Protein AF-A0A4Y2JAX9-F1 (afdb_monomer_lite)

InterPro domains:
  IPR003323 OTU domain [PF02338] (8-78)
  IPR038765 Papain-like cysteine peptidase superfamily [SSF54001] (9-82)
  IPR050704 Peptidase C85-like [PTHR12419] (9-75)

Sequence (96 aa):
MAYILFKDDENYHQFVRIKVVTYIVDNWSRYQEFTPEQNVLEYRRSMIRPGTYGGELEISAFSELFGITIHVFRENERPVFTETPNSILIFFSAEI

pLDDT: mean 81.32, std 14.5, range [38.0, 97.94]

Secondary structure (DSSP, 8-state):
-HHHHHSS-TTHHHHHHHHHHHHHHHTHHHHGGGSS-SSHHHHHHHHTSTTPPP-HHHHHHHHHHHT-EEEEEETTSPP-----TTEEEEEE----

Organism: Araneus ventricosus (NCBI:txid182803)

Structure (mmCIF, N/CA/C/O backbone):
data_AF-A0A4Y2JAX9-F1
#
_entry.id   AF-A0A4Y2JAX9-F1
#
loop_
_atom_site.group_PDB
_atom_site.id
_atom_site.type_symbol
_atom_site.label_atom_id
_atom_site.label_alt_id
_atom_site.label_comp_id
_atom_site.label_asym_id
_atom_site.label_entity_id
_atom_site.label_seq_id
_atom_site.pdbx_PDB_ins_code
_atom_site.Cartn_x
_atom_site.Cartn_y
_atom_site.Cartn_z
_atom_site.occupancy
_atom_site.B_iso_or_equiv
_atom_site.auth_seq_id
_atom_site.auth_comp_id
_atom_site.auth_asym_id
_atom_site.auth_atom_id
_atom_site.pdbx_PDB_model_num
ATOM 1 N N . MET A 1 1 ? 6.853 -0.728 -5.891 1.00 63.78 1 MET A N 1
ATOM 2 C CA . MET A 1 1 ? 5.974 -1.921 -5.945 1.00 63.78 1 MET A CA 1
ATOM 3 C C . MET A 1 1 ? 5.511 -2.285 -7.348 1.00 63.78 1 MET A C 1
ATOM 5 O O . MET A 1 1 ? 5.418 -3.467 -7.607 1.00 63.78 1 MET A O 1
ATOM 9 N N . ALA A 1 2 ? 5.248 -1.361 -8.280 1.00 59.28 2 ALA A N 1
ATOM 10 C CA . ALA A 1 2 ? 4.822 -1.767 -9.631 1.00 59.28 2 ALA A CA 1
ATOM 11 C C . ALA A 1 2 ? 5.848 -2.629 -10.390 1.00 59.28 2 ALA A C 1
ATOM 13 O O . ALA A 1 2 ? 5.439 -3.577 -11.055 1.00 59.28 2 ALA A O 1
ATOM 14 N N . TYR A 1 3 ? 7.149 -2.405 -10.174 1.00 65.56 3 TYR A N 1
ATOM 15 C CA . TYR A 1 3 ? 8.217 -3.304 -10.629 1.00 65.56 3 TYR A CA 1
ATOM 16 C C . TYR A 1 3 ? 7.961 -4.788 -10.295 1.00 65.56 3 TYR A C 1
ATOM 18 O O . TYR A 1 3 ? 8.220 -5.663 -11.114 1.00 65.56 3 TYR A O 1
ATOM 26 N N . ILE A 1 4 ? 7.382 -5.064 -9.119 1.00 67.62 4 ILE A N 1
ATOM 27 C CA . ILE A 1 4 ? 7.108 -6.418 -8.621 1.00 67.62 4 ILE A CA 1
ATOM 28 C C . ILE A 1 4 ? 6.074 -7.148 -9.492 1.00 67.62 4 ILE A C 1
ATOM 30 O O . ILE A 1 4 ? 6.201 -8.347 -9.718 1.00 67.62 4 ILE A O 1
ATOM 34 N N . LEU A 1 5 ? 5.057 -6.436 -9.984 1.00 65.75 5 LEU A N 1
ATOM 35 C CA . LEU A 1 5 ? 3.968 -7.027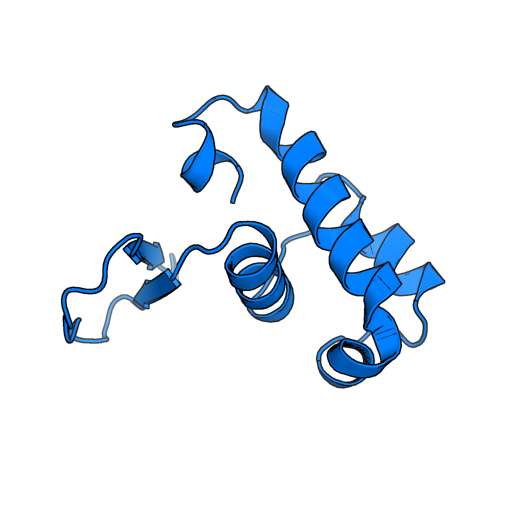 -10.773 1.00 65.75 5 LEU A CA 1
ATOM 36 C C . LEU A 1 5 ? 4.238 -6.981 -12.275 1.00 65.75 5 LEU A C 1
ATOM 38 O O . LEU A 1 5 ? 3.841 -7.891 -12.996 1.00 65.75 5 LEU A O 1
ATOM 42 N N . PHE A 1 6 ? 4.883 -5.913 -12.747 1.00 68.19 6 PHE A N 1
ATOM 43 C CA . PHE A 1 6 ? 4.921 -5.575 -14.170 1.00 68.19 6 PHE A CA 1
ATOM 44 C C . PHE A 1 6 ? 6.325 -5.593 -14.782 1.00 68.19 6 PHE A C 1
ATOM 46 O O . PHE A 1 6 ? 6.448 -5.265 -15.955 1.00 68.19 6 PHE A O 1
ATOM 53 N N . LYS A 1 7 ? 7.363 -6.005 -14.032 1.00 63.75 7 LYS A N 1
ATOM 54 C CA . LYS A 1 7 ? 8.753 -6.124 -14.515 1.00 63.75 7 LYS A CA 1
ATOM 55 C C . LYS A 1 7 ? 9.204 -4.896 -15.321 1.00 63.75 7 LYS A C 1
ATOM 57 O O . LYS A 1 7 ? 9.558 -5.014 -16.489 1.00 63.75 7 LYS A O 1
ATOM 62 N N . ASP A 1 8 ? 9.227 -3.749 -14.645 1.00 60.44 8 ASP A N 1
ATOM 63 C CA . ASP A 1 8 ? 9.858 -2.506 -15.123 1.00 60.44 8 ASP A CA 1
ATOM 64 C C . ASP A 1 8 ? 9.062 -1.619 -16.098 1.00 60.44 8 ASP A C 1
ATOM 66 O O . ASP A 1 8 ? 9.627 -0.749 -16.756 1.00 60.44 8 ASP A O 1
ATOM 70 N N . ASP A 1 9 ? 7.736 -1.758 -16.160 1.00 68.44 9 ASP A N 1
ATOM 71 C CA . ASP A 1 9 ? 6.907 -0.748 -16.826 1.00 68.44 9 ASP A CA 1
ATOM 72 C C . ASP A 1 9 ? 6.500 0.363 -15.836 1.00 68.44 9 ASP A C 1
ATOM 74 O O . ASP A 1 9 ? 5.560 0.227 -15.036 1.00 68.44 9 ASP A O 1
ATOM 78 N N . GLU A 1 10 ? 7.238 1.479 -15.897 1.00 66.56 10 GLU A N 1
ATOM 79 C CA . GLU A 1 10 ? 7.027 2.674 -15.070 1.00 66.56 10 GLU A CA 1
ATOM 80 C C . GLU A 1 10 ? 5.585 3.207 -15.140 1.00 66.56 10 GLU A C 1
ATOM 82 O O . GLU A 1 10 ? 5.084 3.785 -14.167 1.00 66.56 10 GLU A O 1
ATOM 87 N N . ASN A 1 11 ? 4.859 2.939 -16.233 1.00 72.88 11 ASN A N 1
ATOM 88 C CA . ASN A 1 11 ? 3.492 3.423 -16.424 1.00 72.88 11 ASN A CA 1
ATOM 89 C C . ASN A 1 11 ? 2.502 2.824 -15.410 1.00 72.88 11 ASN A C 1
ATOM 91 O O . ASN A 1 11 ? 1.469 3.432 -15.115 1.00 72.88 11 ASN A O 1
ATOM 95 N N . TYR A 1 12 ? 2.813 1.672 -14.804 1.00 82.56 12 TYR A N 1
ATOM 96 C CA . TYR A 1 12 ? 1.935 1.044 -13.811 1.00 82.56 12 TYR A CA 1
ATOM 97 C C . TYR A 1 12 ? 2.187 1.505 -12.373 1.00 82.56 12 TYR A C 1
ATOM 99 O O . TYR A 1 12 ? 1.407 1.159 -11.480 1.00 82.56 12 TYR A O 1
ATOM 107 N N . HIS A 1 13 ? 3.219 2.317 -12.109 1.00 82.38 13 HIS A N 1
ATOM 108 C CA . HIS A 1 13 ? 3.525 2.800 -10.754 1.00 82.38 13 HIS A CA 1
ATOM 109 C C . HIS A 1 13 ? 2.350 3.560 -10.144 1.00 82.38 13 HIS A C 1
ATOM 111 O O . HIS A 1 13 ? 1.986 3.325 -8.988 1.00 82.38 13 HIS A O 1
ATOM 117 N N . GLN A 1 14 ? 1.714 4.422 -10.936 1.00 85.81 14 GLN A N 1
ATOM 118 C CA . GLN A 1 14 ? 0.552 5.179 -10.491 1.00 85.81 14 GLN A CA 1
ATOM 119 C C . GLN A 1 14 ? -0.684 4.289 -10.329 1.00 85.81 14 GLN A C 1
ATOM 121 O O . GLN A 1 14 ? -1.413 4.437 -9.350 1.00 85.81 14 GLN A O 1
ATOM 126 N N . PHE A 1 15 ? -0.895 3.330 -11.234 1.00 88.62 15 PHE A N 1
ATOM 127 C CA . PHE A 1 15 ? -2.004 2.382 -11.137 1.00 88.62 15 PHE A CA 1
ATOM 128 C C . PHE A 1 15 ? -1.928 1.547 -9.851 1.00 88.62 15 PHE A C 1
ATOM 130 O O . PHE A 1 15 ? -2.888 1.508 -9.079 1.00 88.62 15 PHE A O 1
ATO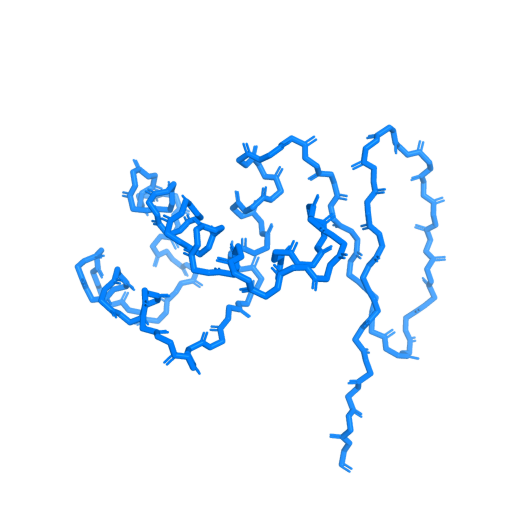M 137 N N . VAL A 1 16 ? -0.771 0.936 -9.579 1.00 89.38 16 VAL A N 1
ATOM 138 C CA . VAL A 1 16 ? -0.547 0.133 -8.368 1.00 89.38 16 VAL A CA 1
ATOM 139 C C . VAL A 1 16 ? -0.683 0.993 -7.117 1.00 89.38 16 VAL A C 1
ATOM 141 O O . VAL A 1 16 ? -1.360 0.588 -6.176 1.00 89.38 16 VAL A O 1
ATOM 144 N N . ARG A 1 17 ? -0.113 2.204 -7.117 1.00 90.94 17 ARG A N 1
ATOM 145 C CA . ARG A 1 17 ? -0.254 3.154 -6.004 1.00 90.94 17 ARG A CA 1
ATOM 146 C C . ARG A 1 17 ? -1.718 3.457 -5.704 1.00 90.94 17 ARG A C 1
ATOM 148 O O . ARG A 1 17 ? -2.132 3.345 -4.557 1.00 90.94 17 ARG A O 1
ATOM 155 N N . ILE A 1 18 ? -2.512 3.798 -6.721 1.00 92.94 18 ILE A N 1
ATOM 156 C CA . ILE A 1 18 ? -3.941 4.092 -6.543 1.00 92.94 18 ILE A CA 1
ATOM 157 C C . ILE A 1 18 ? -4.671 2.880 -5.962 1.00 92.94 18 ILE A C 1
ATOM 159 O O . ILE A 1 18 ? -5.480 3.045 -5.052 1.00 92.94 18 ILE A O 1
ATOM 163 N N . LYS A 1 19 ? -4.379 1.669 -6.448 1.00 94.69 19 LYS A N 1
ATOM 164 C CA . LYS A 1 19 ? -4.995 0.434 -5.950 1.00 94.69 19 LYS A CA 1
ATOM 165 C C . LYS A 1 19 ? -4.676 0.174 -4.477 1.00 94.69 19 LYS A C 1
ATOM 167 O O . LYS A 1 19 ? -5.602 -0.041 -3.702 1.00 94.69 19 LYS A O 1
ATOM 172 N N . VAL A 1 20 ? -3.404 0.265 -4.090 1.00 95.19 20 VAL A N 1
ATOM 173 C CA . VAL A 1 20 ? -2.961 0.066 -2.700 1.00 95.19 20 VAL A CA 1
ATOM 174 C C . VAL A 1 20 ? -3.561 1.121 -1.772 1.00 95.19 20 VAL A C 1
ATOM 176 O O . VAL A 1 20 ? -4.168 0.772 -0.766 1.00 95.19 20 VAL A O 1
ATOM 179 N N . VAL A 1 21 ? -3.482 2.406 -2.137 1.00 95.56 21 VAL A N 1
ATOM 180 C CA . VAL A 1 21 ? -4.055 3.493 -1.325 1.00 95.56 21 VAL A CA 1
ATOM 181 C C . VAL A 1 21 ? -5.567 3.334 -1.179 1.00 95.56 21 VAL A C 1
ATOM 183 O O . VAL A 1 21 ? -6.099 3.543 -0.095 1.00 95.56 21 VAL A O 1
ATOM 186 N N . THR A 1 22 ? -6.268 2.937 -2.245 1.00 97.06 22 THR A N 1
ATOM 187 C CA . THR A 1 22 ? -7.716 2.683 -2.182 1.00 97.06 22 THR A CA 1
ATOM 188 C C . THR A 1 22 ? -8.027 1.533 -1.227 1.00 97.06 22 THR A C 1
ATOM 190 O O . THR A 1 22 ? -8.876 1.693 -0.361 1.00 97.06 22 THR A O 1
ATOM 193 N N . TYR A 1 23 ? -7.287 0.423 -1.307 1.00 97.62 23 TYR A N 1
ATOM 194 C CA . TYR A 1 23 ? -7.457 -0.706 -0.390 1.00 97.62 23 TYR A CA 1
ATOM 195 C C . TYR A 1 23 ? -7.261 -0.304 1.078 1.00 97.62 23 TYR A C 1
ATOM 197 O O . TYR A 1 23 ? -8.030 -0.718 1.942 1.00 97.62 23 TYR A O 1
ATOM 205 N N . ILE A 1 24 ? -6.270 0.542 1.364 1.00 97.44 24 ILE A N 1
ATOM 206 C CA . ILE A 1 24 ? -6.008 1.043 2.719 1.00 97.44 24 ILE A CA 1
ATOM 207 C C . ILE A 1 24 ? -7.141 1.949 3.201 1.00 97.44 24 ILE A C 1
ATOM 209 O O . ILE A 1 24 ? -7.598 1.806 4.331 1.00 97.44 24 ILE A O 1
ATOM 213 N N . VAL A 1 25 ? -7.623 2.848 2.341 1.00 97.44 25 VAL A N 1
ATOM 214 C CA . VAL A 1 25 ? -8.758 3.738 2.630 1.00 97.44 25 VAL A CA 1
ATOM 215 C C . VAL A 1 25 ? -10.032 2.941 2.918 1.00 97.44 25 VAL A C 1
ATOM 217 O O . VAL A 1 25 ? -10.720 3.231 3.895 1.00 97.44 25 VAL A O 1
ATOM 220 N N . ASP A 1 26 ? -10.318 1.911 2.123 1.00 97.94 26 ASP A N 1
ATOM 221 C CA . ASP A 1 26 ? -11.499 1.057 2.295 1.00 97.94 26 ASP A CA 1
ATOM 222 C C . ASP A 1 26 ? -11.421 0.207 3.580 1.00 97.94 26 ASP A C 1
ATOM 224 O O . ASP A 1 26 ? -12.445 -0.200 4.123 1.00 97.94 26 ASP A O 1
ATOM 228 N N . ASN A 1 27 ? -10.210 -0.012 4.104 1.00 97.38 27 ASN A N 1
ATOM 229 C CA . ASN A 1 27 ? -9.933 -0.767 5.329 1.00 97.38 27 ASN A CA 1
ATOM 230 C C . ASN A 1 27 ? -9.328 0.115 6.438 1.00 97.38 27 ASN A C 1
ATOM 232 O O . ASN A 1 27 ? -8.573 -0.370 7.285 1.00 97.38 27 ASN A O 1
ATOM 236 N N . TRP A 1 28 ? -9.643 1.415 6.440 1.00 96.50 28 TRP A N 1
ATOM 237 C CA . TRP A 1 28 ? -8.944 2.423 7.246 1.00 96.50 28 TRP A CA 1
ATOM 238 C C . TRP A 1 28 ? -8.860 2.090 8.738 1.00 96.50 28 TRP A C 1
ATOM 240 O O . TRP A 1 28 ? -7.812 2.278 9.351 1.00 96.50 28 TRP A O 1
ATOM 250 N N . SER A 1 29 ? -9.922 1.527 9.321 1.00 96.62 29 SER A N 1
ATOM 251 C CA . SER A 1 29 ? -9.960 1.164 10.744 1.00 96.62 29 SER A CA 1
ATOM 252 C C . SER A 1 29 ? -8.847 0.199 11.163 1.00 96.62 29 SER A C 1
ATOM 254 O O . SER A 1 29 ? -8.466 0.197 12.328 1.00 96.62 29 SER A O 1
ATOM 256 N N . ARG A 1 30 ? -8.325 -0.610 10.232 1.00 95.69 30 ARG A N 1
ATOM 257 C CA . ARG A 1 30 ? -7.201 -1.525 10.472 1.00 95.69 30 ARG A CA 1
ATOM 258 C C . ARG A 1 30 ? -5.840 -0.844 10.314 1.00 95.69 30 ARG A C 1
ATOM 260 O O . ARG A 1 30 ? -4.872 -1.304 10.902 1.00 95.69 30 ARG A O 1
ATOM 267 N N . TYR A 1 31 ? -5.757 0.212 9.508 1.00 95.12 31 TYR A N 1
ATOM 268 C CA . TYR A 1 31 ? -4.489 0.816 9.092 1.00 95.12 31 TYR A CA 1
ATOM 269 C C . TYR A 1 31 ? -4.149 2.132 9.791 1.00 95.12 31 TYR A C 1
ATOM 271 O O . TYR A 1 31 ? -2.980 2.501 9.840 1.00 95.12 31 TYR A O 1
ATOM 279 N N . GLN A 1 32 ? -5.146 2.824 10.342 1.00 93.81 32 GLN A N 1
ATOM 280 C CA . GLN A 1 32 ? -5.003 4.177 10.887 1.00 93.81 32 GLN A CA 1
ATOM 281 C C . GLN A 1 32 ? -3.922 4.326 11.970 1.00 93.81 32 GLN A C 1
ATOM 283 O O . GLN A 1 32 ? -3.353 5.400 12.105 1.00 93.81 32 GLN A O 1
ATOM 288 N N . GLU A 1 33 ? -3.614 3.269 12.726 1.00 94.06 33 GLU A N 1
ATOM 289 C CA . GLU A 1 33 ? -2.595 3.314 13.788 1.00 94.06 33 GLU A CA 1
ATOM 290 C C . GLU A 1 33 ? -1.156 3.182 13.262 1.00 94.06 33 GLU A C 1
ATOM 292 O O . GLU A 1 33 ? -0.204 3.428 13.998 1.00 94.06 33 GLU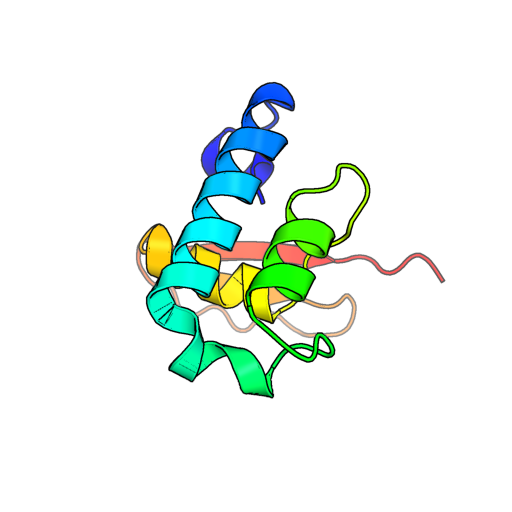 A O 1
ATOM 297 N N . PHE A 1 34 ? -0.980 2.809 11.991 1.00 93.69 34 PHE A N 1
ATOM 298 C CA . PHE A 1 34 ? 0.329 2.558 11.380 1.00 93.69 34 PHE A CA 1
ATOM 299 C C . PHE A 1 34 ? 0.821 3.717 10.505 1.00 93.69 34 PHE A C 1
ATOM 301 O O . PHE A 1 34 ? 1.835 3.585 9.822 1.00 93.69 34 PHE A O 1
ATOM 308 N N . THR A 1 35 ? 0.106 4.842 10.499 1.00 92.06 35 THR A N 1
ATOM 309 C CA . THR A 1 35 ? 0.401 5.994 9.645 1.00 92.06 35 THR A CA 1
ATOM 310 C C . THR A 1 35 ? 0.374 7.286 10.462 1.00 92.06 35 THR A C 1
ATOM 312 O O . THR A 1 35 ? -0.407 7.390 11.408 1.00 92.06 35 THR A O 1
ATOM 315 N N . PRO A 1 36 ? 1.230 8.275 10.155 1.00 89.44 36 PRO A N 1
ATOM 316 C CA . PRO A 1 36 ? 1.260 9.537 10.894 1.00 89.44 36 PRO A CA 1
ATOM 317 C C . PRO A 1 36 ? 0.084 10.472 10.562 1.00 89.44 36 PRO A C 1
ATOM 319 O O . PRO A 1 36 ? -0.163 11.427 11.299 1.00 89.44 36 PRO A O 1
ATOM 322 N N . GLU A 1 37 ? -0.616 10.255 9.447 1.00 92.56 37 GLU A N 1
ATOM 323 C CA . GLU A 1 37 ? -1.757 11.070 9.035 1.00 92.56 37 GLU A CA 1
ATOM 324 C C . GLU A 1 37 ? -2.950 10.917 9.979 1.00 92.56 37 GLU A C 1
ATOM 326 O O . GLU A 1 37 ? -3.336 9.819 10.370 1.00 92.56 37 GLU A O 1
ATOM 331 N N . GLN A 1 38 ? -3.596 12.041 10.298 1.00 89.81 38 GLN A N 1
ATOM 332 C CA . GLN A 1 38 ? -4.631 12.079 11.335 1.00 89.81 38 GLN A CA 1
ATOM 333 C C . GLN A 1 38 ? -5.958 11.478 10.872 1.00 89.81 38 GLN A C 1
ATOM 335 O O . GLN A 1 38 ? -6.811 11.121 11.684 1.00 89.81 38 GLN A O 1
ATOM 340 N N . ASN A 1 39 ? -6.180 11.430 9.558 1.00 94.81 39 ASN A N 1
ATOM 341 C CA . ASN A 1 39 ? -7.412 10.923 8.979 1.00 94.81 39 ASN A CA 1
ATOM 342 C C . ASN A 1 39 ? -7.203 10.359 7.571 1.00 94.81 39 ASN A C 1
ATOM 344 O O . ASN A 1 39 ? -6.246 10.670 6.860 1.00 94.81 39 ASN A O 1
ATOM 348 N N . VAL A 1 40 ? -8.192 9.578 7.143 1.00 95.81 40 VAL A N 1
ATOM 349 C CA . VAL A 1 40 ? -8.210 8.880 5.854 1.00 95.81 40 VAL A CA 1
ATOM 350 C C . VAL A 1 40 ? -8.070 9.812 4.641 1.00 95.81 40 VAL A C 1
ATOM 352 O O . VAL A 1 40 ? -7.497 9.430 3.621 1.00 95.81 40 VAL A O 1
ATOM 355 N N . LEU A 1 41 ? -8.573 11.051 4.724 1.00 95.94 41 LEU A N 1
ATOM 356 C CA . LEU A 1 41 ? -8.517 12.005 3.613 1.00 95.94 41 LEU A CA 1
ATOM 357 C C . LEU A 1 41 ? -7.124 12.612 3.451 1.00 95.94 41 LEU A C 1
ATOM 359 O O . LEU A 1 41 ? -6.702 12.860 2.318 1.00 95.94 41 LEU A O 1
ATOM 363 N N . GLU A 1 42 ? -6.434 12.869 4.561 1.00 94.81 42 GLU A N 1
ATOM 364 C CA . GLU A 1 42 ? -5.034 13.297 4.576 1.00 94.81 42 GLU A CA 1
ATOM 365 C C . GLU A 1 42 ? -4.132 12.200 4.034 1.00 94.81 42 GLU A C 1
ATOM 367 O O . GLU A 1 42 ? -3.397 12.454 3.079 1.00 94.81 42 GLU A O 1
ATOM 372 N N . TYR A 1 43 ? -4.283 10.976 4.549 1.00 95.62 43 TYR A N 1
ATOM 373 C CA . TYR A 1 43 ? -3.552 9.808 4.065 1.00 95.62 43 TYR A CA 1
ATOM 374 C C . TYR A 1 43 ? -3.718 9.638 2.552 1.00 95.62 43 TYR A C 1
ATOM 376 O O . TYR A 1 43 ? -2.743 9.624 1.798 1.00 95.62 43 TYR A O 1
ATOM 384 N N . ARG A 1 44 ? -4.968 9.622 2.067 1.00 95.62 44 ARG A N 1
ATOM 385 C CA . ARG A 1 44 ? -5.254 9.481 0.635 1.00 95.62 44 ARG A CA 1
ATOM 386 C C . ARG A 1 44 ? -4.586 10.577 -0.190 1.00 95.62 44 ARG A C 1
ATOM 388 O O . ARG A 1 44 ? -3.999 10.270 -1.222 1.00 95.62 44 ARG A O 1
ATOM 395 N N . ARG A 1 45 ? -4.670 11.845 0.230 1.00 93.50 45 ARG A N 1
ATOM 396 C CA . ARG A 1 45 ? -4.053 12.970 -0.497 1.00 93.50 45 ARG A CA 1
ATOM 397 C C . ARG A 1 45 ? -2.529 12.890 -0.508 1.00 93.50 45 ARG A C 1
ATOM 399 O O . ARG A 1 45 ? -1.932 13.153 -1.550 1.00 93.50 45 ARG A O 1
ATOM 406 N N . SER A 1 46 ? -1.925 12.527 0.621 1.00 91.62 46 SER A N 1
ATOM 407 C CA . SER A 1 46 ? -0.477 12.361 0.774 1.00 91.62 46 SER A CA 1
ATOM 408 C C . SER A 1 46 ? 0.046 11.261 -0.154 1.00 91.62 46 SER A C 1
ATOM 410 O O . SER A 1 46 ? 0.961 11.476 -0.956 1.00 91.62 46 SER A O 1
ATOM 412 N N . MET A 1 47 ? -0.616 10.103 -0.134 1.00 92.00 47 MET A N 1
ATOM 413 C CA . MET A 1 47 ? -0.083 8.880 -0.725 1.00 92.00 47 MET A CA 1
ATOM 414 C C . MET A 1 47 ? -0.373 8.700 -2.214 1.00 92.00 47 MET A C 1
ATOM 416 O O . MET A 1 47 ? 0.366 7.974 -2.882 1.00 92.00 47 MET A O 1
ATOM 420 N N . ILE A 1 48 ? -1.381 9.375 -2.783 1.00 90.69 48 ILE A N 1
ATOM 421 C CA . ILE A 1 48 ? -1.582 9.394 -4.247 1.00 90.69 48 ILE A CA 1
ATOM 422 C C . ILE A 1 48 ? -0.598 10.317 -4.972 1.00 90.69 48 ILE A C 1
ATOM 424 O O . ILE A 1 48 ? -0.468 10.225 -6.195 1.00 90.69 48 ILE A O 1
ATOM 428 N N . ARG A 1 49 ? 0.073 11.223 -4.251 1.00 87.38 49 ARG A N 1
ATOM 429 C CA . ARG A 1 49 ? 0.957 12.216 -4.856 1.00 87.38 49 ARG A CA 1
ATOM 430 C C . ARG A 1 49 ? 2.210 11.535 -5.436 1.00 87.38 49 ARG A C 1
ATOM 432 O O . ARG A 1 49 ? 2.857 10.744 -4.745 1.00 87.38 49 ARG A O 1
ATOM 439 N N . PRO A 1 50 ? 2.588 11.839 -6.693 1.00 81.25 50 PRO A N 1
ATOM 440 C CA . PRO A 1 50 ? 3.876 11.419 -7.233 1.00 81.25 50 PRO A CA 1
ATOM 441 C C . PRO A 1 50 ? 5.029 11.936 -6.364 1.00 81.25 50 PRO A C 1
ATOM 443 O O . PRO A 1 50 ? 4.990 13.071 -5.892 1.00 81.25 50 PRO A O 1
ATOM 446 N N . GLY A 1 51 ? 6.050 11.105 -6.155 1.00 78.94 51 GLY A N 1
ATOM 447 C CA . GLY A 1 51 ? 7.201 11.436 -5.308 1.00 78.94 51 GLY A CA 1
ATOM 448 C C . GLY A 1 51 ? 7.027 11.132 -3.815 1.00 78.94 51 GLY A C 1
ATOM 449 O O . GLY A 1 51 ? 8.007 11.207 -3.083 1.0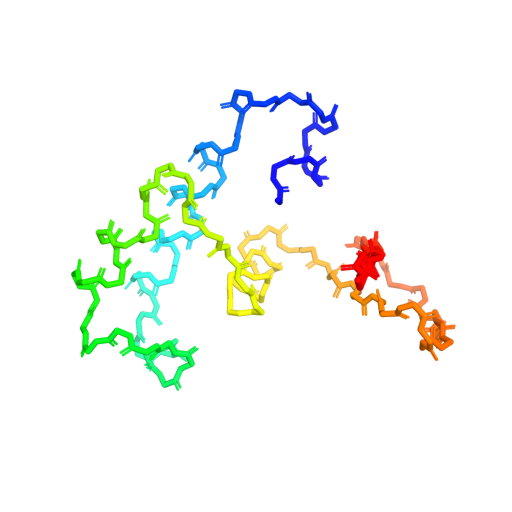0 78.94 51 GLY A O 1
ATOM 450 N N . THR A 1 52 ? 5.835 10.735 -3.351 1.00 83.19 52 THR A N 1
ATOM 451 C CA . THR A 1 52 ? 5.660 10.238 -1.975 1.00 83.19 52 THR A CA 1
ATOM 452 C C . THR A 1 52 ? 6.131 8.787 -1.874 1.00 83.19 52 THR A C 1
ATOM 454 O O . THR A 1 52 ? 5.658 7.923 -2.622 1.00 83.19 52 THR A O 1
ATOM 457 N N . TYR A 1 53 ? 7.041 8.491 -0.950 1.00 79.62 53 TYR A N 1
ATOM 458 C CA . TYR A 1 53 ? 7.505 7.125 -0.697 1.00 79.62 53 TYR A CA 1
ATOM 459 C C . TYR A 1 53 ? 6.452 6.320 0.074 1.00 79.62 53 TYR A C 1
ATOM 461 O O . TYR A 1 53 ? 5.777 6.857 0.944 1.00 79.62 53 TYR A O 1
ATOM 469 N N . GLY A 1 54 ? 6.298 5.043 -0.278 1.00 83.44 54 GLY A N 1
ATOM 470 C CA . GLY A 1 54 ? 5.549 4.078 0.533 1.00 83.44 54 GLY A CA 1
ATOM 471 C C . GLY A 1 54 ? 6.487 3.339 1.481 1.00 83.44 54 GLY A C 1
ATOM 472 O O . GLY A 1 54 ? 7.673 3.200 1.178 1.00 83.44 54 GLY A O 1
ATOM 473 N N . GLY A 1 55 ? 5.953 2.868 2.600 1.00 86.69 55 GLY A N 1
ATOM 474 C CA . GLY A 1 55 ? 6.672 2.127 3.629 1.00 86.69 55 GLY A CA 1
ATOM 475 C C . GLY A 1 55 ? 6.083 0.741 3.883 1.00 86.69 55 GLY A C 1
ATOM 476 O O . GLY A 1 55 ? 5.450 0.131 3.018 1.00 86.69 55 GLY A O 1
ATOM 477 N N . GLU A 1 56 ? 6.313 0.234 5.093 1.00 87.81 56 GLU A N 1
ATOM 478 C CA . GLU A 1 56 ? 5.894 -1.108 5.521 1.00 87.81 56 GLU A CA 1
ATOM 479 C C . GLU A 1 56 ? 4.368 -1.291 5.473 1.00 87.81 56 GLU A C 1
ATOM 481 O O . GLU A 1 56 ? 3.891 -2.355 5.074 1.00 87.81 56 GLU A O 1
ATOM 486 N N . LEU A 1 57 ? 3.602 -0.238 5.788 1.00 92.69 57 LEU A N 1
ATOM 487 C CA . LEU A 1 57 ? 2.139 -0.237 5.707 1.00 92.69 57 LEU A CA 1
ATOM 488 C C . LEU A 1 57 ? 1.667 -0.554 4.284 1.00 92.69 57 LEU A C 1
ATOM 490 O O . LEU A 1 57 ? 0.884 -1.484 4.080 1.00 92.69 57 LEU A O 1
ATOM 494 N N . GLU A 1 58 ? 2.179 0.166 3.283 1.00 93.06 58 GLU A N 1
ATOM 495 C CA . GLU A 1 58 ? 1.810 -0.072 1.888 1.00 93.06 58 GLU A CA 1
ATOM 496 C C . GLU A 1 58 ? 2.286 -1.442 1.398 1.00 93.06 58 GLU A C 1
ATOM 498 O O . GLU A 1 58 ? 1.610 -2.042 0.565 1.00 93.06 58 GLU A O 1
ATOM 503 N N . ILE A 1 59 ? 3.428 -1.946 1.890 1.00 90.25 59 ILE A N 1
ATOM 504 C CA . ILE A 1 59 ? 3.943 -3.277 1.520 1.00 90.25 59 ILE A CA 1
ATOM 505 C C . ILE A 1 59 ? 2.984 -4.356 2.022 1.00 90.25 59 ILE A C 1
ATOM 507 O O . ILE A 1 59 ? 2.621 -5.257 1.265 1.00 90.25 59 ILE A O 1
ATOM 511 N N . SER A 1 60 ? 2.540 -4.236 3.273 1.00 91.62 60 SER A N 1
ATOM 512 C CA . SER A 1 60 ? 1.566 -5.141 3.881 1.00 91.62 60 SER A CA 1
ATOM 513 C C . SER A 1 60 ? 0.225 -5.103 3.138 1.00 91.62 60 SER A C 1
ATOM 515 O O . SER A 1 60 ? -0.285 -6.131 2.695 1.00 91.62 60 SER A O 1
ATOM 517 N N . ALA A 1 61 ? -0.301 -3.904 2.878 1.00 94.44 61 ALA A N 1
ATOM 518 C CA . ALA A 1 61 ? -1.533 -3.727 2.113 1.00 94.44 61 ALA A CA 1
ATOM 519 C C . ALA A 1 61 ? -1.440 -4.291 0.688 1.00 94.44 61 ALA A C 1
ATOM 521 O O . ALA A 1 61 ? -2.378 -4.918 0.199 1.00 94.44 61 ALA A O 1
ATOM 522 N N . PHE A 1 62 ? -0.305 -4.096 0.019 1.00 92.88 62 PHE A N 1
ATOM 523 C CA . PHE A 1 62 ? -0.044 -4.663 -1.297 1.00 92.88 62 PHE A CA 1
ATOM 524 C C . PHE A 1 62 ? 0.007 -6.198 -1.256 1.00 92.88 62 PHE A C 1
ATOM 526 O O . PHE A 1 62 ? -0.592 -6.845 -2.115 1.00 92.88 62 PHE A O 1
ATOM 533 N N . SER A 1 63 ? 0.695 -6.778 -0.267 1.00 91.19 63 SER A N 1
ATOM 534 C CA . SER A 1 63 ? 0.790 -8.231 -0.071 1.00 91.19 63 SER A CA 1
ATOM 535 C C . SER A 1 63 ? -0.598 -8.866 0.015 1.00 91.19 63 SER A C 1
ATOM 537 O O . SER A 1 63 ? -0.895 -9.813 -0.716 1.00 91.19 63 SER A O 1
ATOM 539 N N . GLU A 1 64 ? -1.477 -8.282 0.829 1.00 93.50 64 GLU A N 1
ATOM 540 C CA . GLU A 1 64 ? -2.851 -8.752 0.973 1.00 93.50 64 GLU A CA 1
ATOM 541 C C . GLU A 1 64 ? -3.676 -8.560 -0.302 1.00 93.50 64 GLU A C 1
ATOM 543 O O . GLU A 1 64 ? -4.325 -9.496 -0.765 1.00 93.50 64 GLU A O 1
ATOM 548 N N . LEU A 1 65 ? -3.632 -7.360 -0.891 1.00 94.62 65 LEU A N 1
ATOM 549 C CA . LEU A 1 65 ? -4.437 -7.008 -2.060 1.00 94.62 65 LEU A CA 1
ATOM 550 C C . LEU A 1 65 ? -4.161 -7.923 -3.261 1.00 94.62 65 LEU A C 1
ATOM 552 O O . LEU A 1 65 ? -5.081 -8.252 -4.009 1.00 94.62 65 LEU A O 1
ATOM 556 N N . PHE A 1 66 ? -2.900 -8.308 -3.463 1.00 90.06 66 PHE A N 1
ATOM 557 C CA . PHE A 1 66 ? -2.487 -9.129 -4.601 1.00 90.06 66 PHE A CA 1
ATOM 558 C C . PHE A 1 66 ? -2.296 -10.613 -4.258 1.00 90.06 66 PHE A C 1
ATOM 560 O O . PHE A 1 66 ? -2.013 -11.398 -5.161 1.00 90.06 66 PHE A O 1
ATOM 567 N N . GLY A 1 67 ? -2.465 -11.019 -2.993 1.00 89.31 67 GLY A N 1
ATOM 568 C CA . GLY A 1 67 ? -2.261 -12.406 -2.560 1.00 89.31 67 GLY A CA 1
ATOM 569 C C . GLY A 1 67 ? -0.814 -12.883 -2.732 1.00 89.31 67 GLY A C 1
ATOM 570 O O . GLY A 1 67 ? -0.576 -14.031 -3.109 1.00 89.31 67 GLY A O 1
ATOM 571 N N . ILE A 1 68 ? 0.144 -11.983 -2.505 1.00 88.38 68 ILE A N 1
ATOM 572 C CA . ILE A 1 68 ? 1.584 -12.206 -2.694 1.00 88.38 68 ILE A CA 1
ATOM 573 C C . ILE A 1 68 ? 2.268 -12.123 -1.340 1.00 88.38 68 ILE A C 1
ATOM 575 O O . ILE A 1 68 ? 2.012 -11.190 -0.586 1.00 88.38 68 ILE A O 1
ATOM 579 N N . THR A 1 69 ? 3.198 -13.025 -1.043 1.00 85.75 69 THR A N 1
ATOM 580 C CA . THR A 1 69 ? 4.032 -12.917 0.160 1.00 85.75 69 THR A CA 1
ATOM 581 C C . THR A 1 69 ? 5.278 -12.099 -0.161 1.00 85.75 69 THR A C 1
ATOM 583 O O . THR A 1 69 ? 6.033 -12.446 -1.065 1.00 85.75 69 THR A O 1
ATOM 586 N N . ILE A 1 70 ? 5.510 -11.003 0.564 1.00 83.38 70 ILE A N 1
ATOM 587 C CA . ILE A 1 70 ? 6.707 -10.172 0.381 1.00 83.38 70 ILE A CA 1
ATOM 588 C C . ILE A 1 70 ? 7.686 -10.431 1.520 1.00 83.38 70 ILE A C 1
ATOM 590 O O . ILE A 1 70 ? 7.349 -10.246 2.686 1.00 83.38 70 ILE A O 1
ATOM 594 N N . HIS A 1 71 ? 8.918 -10.791 1.167 1.00 81.38 71 HIS A N 1
ATOM 595 C CA . HIS A 1 71 ? 10.040 -10.837 2.099 1.00 81.38 71 HIS A CA 1
ATOM 596 C C . HIS A 1 71 ? 10.973 -9.664 1.811 1.00 81.38 71 HIS A C 1
ATOM 598 O O . HIS A 1 71 ? 11.488 -9.531 0.699 1.00 81.38 71 HIS A O 1
ATOM 604 N N . VAL A 1 72 ? 11.177 -8.813 2.813 1.00 78.94 72 VAL A N 1
ATOM 605 C CA . VAL A 1 72 ? 12.073 -7.658 2.734 1.00 78.94 72 VAL A CA 1
ATOM 606 C C . VAL A 1 72 ? 13.363 -8.000 3.469 1.00 78.94 72 VAL A C 1
ATOM 608 O O . VAL A 1 72 ? 13.310 -8.349 4.643 1.00 78.94 72 VAL A O 1
ATOM 611 N N . PHE A 1 73 ? 14.503 -7.895 2.789 1.00 78.56 73 PHE A N 1
ATOM 612 C CA . PHE A 1 73 ? 15.825 -8.097 3.381 1.00 78.56 73 PHE A CA 1
ATOM 613 C C . PHE A 1 73 ? 16.576 -6.779 3.453 1.00 78.56 73 PHE A C 1
ATOM 615 O O . PHE A 1 73 ? 16.657 -6.039 2.464 1.00 78.56 73 PHE A O 1
ATOM 622 N N . ARG A 1 74 ? 17.159 -6.514 4.620 1.00 78.00 74 ARG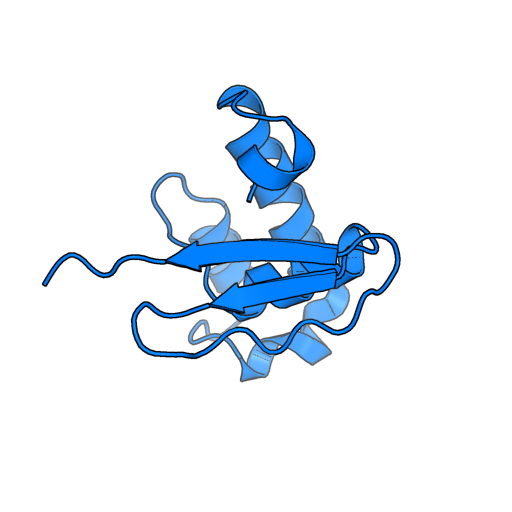 A N 1
ATOM 623 C CA . ARG A 1 74 ? 18.139 -5.444 4.800 1.00 78.00 74 ARG A CA 1
ATOM 624 C C . ARG A 1 74 ? 19.544 -6.006 4.625 1.00 78.00 74 ARG A C 1
ATOM 626 O O . ARG A 1 74 ? 19.792 -7.178 4.887 1.00 78.00 74 ARG A O 1
ATOM 633 N N . GLU A 1 75 ? 20.470 -5.152 4.214 1.00 70.44 75 GLU A N 1
ATOM 634 C CA . GLU A 1 75 ? 21.836 -5.488 3.778 1.00 70.44 75 GLU A CA 1
ATOM 635 C C . GLU A 1 75 ? 22.682 -6.296 4.791 1.00 70.44 75 GLU A C 1
ATOM 637 O O . GLU A 1 75 ? 23.676 -6.909 4.418 1.00 70.44 75 GLU A O 1
ATOM 642 N N . ASN A 1 76 ? 22.251 -6.384 6.056 1.00 72.69 76 ASN A N 1
ATOM 643 C CA . ASN A 1 76 ? 22.916 -7.144 7.122 1.00 72.69 76 ASN A CA 1
ATOM 644 C C . ASN A 1 76 ? 22.082 -8.307 7.694 1.00 72.69 76 ASN A C 1
ATOM 646 O O . ASN A 1 76 ? 22.491 -8.948 8.664 1.00 72.69 76 ASN A O 1
ATOM 650 N N . GLU A 1 77 ? 20.915 -8.596 7.122 1.00 69.00 77 GLU A N 1
ATOM 651 C CA . GLU A 1 77 ? 20.041 -9.680 7.562 1.00 69.00 77 GLU A CA 1
ATOM 652 C C . GLU A 1 77 ? 20.262 -10.911 6.684 1.00 69.00 77 GLU A C 1
ATOM 654 O O . GLU A 1 77 ? 20.200 -10.844 5.457 1.00 69.00 77 GLU A O 1
ATOM 659 N N . ARG A 1 78 ? 20.530 -12.066 7.306 1.00 63.81 78 ARG A N 1
ATOM 660 C CA . ARG A 1 78 ? 20.613 -13.328 6.564 1.00 63.81 78 ARG A CA 1
ATOM 661 C C . ARG A 1 78 ? 19.207 -13.749 6.148 1.00 63.81 78 ARG A C 1
ATOM 663 O O . ARG A 1 78 ? 18.381 -13.972 7.036 1.00 63.81 78 ARG A O 1
ATOM 670 N N . PRO A 1 79 ? 18.938 -13.934 4.847 1.00 62.94 79 PRO A N 1
ATOM 671 C CA . PRO A 1 79 ? 17.657 -14.454 4.422 1.00 62.94 79 PRO A CA 1
ATOM 672 C C . PRO A 1 79 ? 17.434 -15.857 4.979 1.00 62.94 79 PRO A C 1
ATOM 674 O O . PRO A 1 79 ? 18.232 -16.762 4.731 1.00 62.94 79 PRO A O 1
ATOM 677 N N . VAL A 1 80 ? 16.345 -16.054 5.718 1.00 62.84 80 VAL A N 1
ATOM 678 C CA . VAL A 1 80 ? 15.843 -17.394 6.030 1.00 62.84 80 VAL A CA 1
ATOM 679 C C . VAL A 1 80 ? 14.696 -17.661 5.068 1.00 62.84 80 VAL A C 1
ATOM 681 O O . VAL A 1 80 ? 13.609 -17.106 5.215 1.00 62.84 80 VAL A O 1
ATOM 684 N N . PHE A 1 81 ? 14.955 -18.470 4.044 1.00 63.00 81 PHE A N 1
ATOM 685 C CA . PHE A 1 81 ? 13.939 -18.822 3.061 1.00 63.00 81 PHE A CA 1
ATOM 686 C C . PHE A 1 81 ? 13.069 -19.955 3.598 1.00 63.00 81 PHE A C 1
ATOM 688 O O . PHE A 1 81 ? 13.560 -21.033 3.927 1.00 63.00 81 PHE A O 1
ATOM 695 N N . THR A 1 82 ? 11.765 -19.710 3.652 1.00 57.69 82 THR A N 1
ATOM 696 C CA . THR A 1 82 ? 10.767 -20.778 3.653 1.00 57.69 82 THR A CA 1
ATOM 697 C C . THR A 1 82 ? 10.082 -20.689 2.299 1.00 57.69 82 THR A C 1
ATOM 699 O O . THR A 1 82 ? 9.578 -19.630 1.933 1.00 57.69 82 THR A O 1
ATOM 702 N N . GLU A 1 83 ? 10.178 -21.740 1.487 1.00 56.59 83 GLU A N 1
ATOM 703 C CA . GLU A 1 83 ? 9.561 -21.736 0.162 1.00 56.59 83 GLU A CA 1
ATOM 704 C C . GLU A 1 83 ? 8.042 -21.796 0.323 1.00 56.59 83 GLU A C 1
ATOM 706 O O . GLU A 1 83 ? 7.469 -22.848 0.606 1.00 56.59 83 GLU A O 1
ATOM 711 N N . THR A 1 84 ? 7.388 -20.649 0.160 1.00 61.47 84 THR A N 1
ATOM 712 C CA . THR A 1 84 ? 5.936 -20.562 0.018 1.00 61.47 84 THR A CA 1
ATOM 713 C C . THR A 1 84 ? 5.574 -20.176 -1.418 1.00 61.47 84 THR A C 1
ATOM 715 O O . THR A 1 84 ? 6.259 -19.349 -2.028 1.00 61.47 84 THR A O 1
ATOM 718 N N . PRO A 1 85 ? 4.508 -20.761 -1.997 1.00 68.12 85 PRO A N 1
ATOM 719 C CA . PRO A 1 85 ? 3.996 -20.326 -3.293 1.00 68.12 85 PRO A CA 1
ATOM 720 C C . PRO A 1 85 ? 3.702 -18.818 -3.285 1.00 68.12 85 PRO A C 1
ATOM 722 O O . PRO A 1 85 ? 3.159 -18.306 -2.311 1.00 68.12 85 PRO A O 1
ATOM 725 N N . ASN A 1 86 ? 4.026 -18.121 -4.379 1.00 69.31 86 ASN A N 1
ATOM 726 C CA . ASN A 1 86 ? 3.820 -16.672 -4.563 1.00 69.31 86 ASN A CA 1
ATOM 727 C C . ASN A 1 86 ? 4.668 -15.747 -3.663 1.00 69.31 86 ASN A C 1
ATOM 729 O O . ASN A 1 86 ? 4.270 -14.609 -3.407 1.00 69.31 86 ASN A O 1
ATOM 733 N N . SER A 1 87 ? 5.842 -16.198 -3.212 1.00 71.25 87 SER A N 1
ATOM 734 C CA . SER A 1 87 ? 6.800 -15.338 -2.507 1.00 71.25 87 SER A CA 1
ATOM 735 C C . SER A 1 87 ? 7.647 -14.486 -3.450 1.00 71.25 87 SER A C 1
ATOM 737 O O . SER A 1 87 ? 8.190 -14.976 -4.440 1.00 71.25 87 SER A O 1
ATOM 739 N N . ILE A 1 88 ? 7.818 -13.214 -3.095 1.00 73.75 88 ILE A N 1
ATOM 740 C CA . ILE A 1 88 ? 8.701 -12.267 -3.776 1.00 73.75 88 ILE A CA 1
ATOM 741 C C . ILE A 1 88 ? 9.712 -11.719 -2.773 1.00 73.75 88 ILE A C 1
ATOM 743 O O . ILE A 1 88 ? 9.359 -11.294 -1.672 1.00 73.75 88 ILE A O 1
ATOM 747 N N . LEU A 1 89 ? 10.983 -11.736 -3.173 1.00 71.38 89 LEU A N 1
ATOM 748 C CA . LEU A 1 89 ? 12.111 -11.266 -2.376 1.00 71.38 89 LEU A CA 1
ATOM 749 C C . LEU A 1 89 ? 12.487 -9.849 -2.819 1.00 71.38 89 LEU A C 1
ATOM 751 O O . LEU A 1 89 ? 12.691 -9.607 -4.009 1.00 71.38 89 LEU A O 1
ATOM 755 N N . ILE A 1 90 ? 12.591 -8.925 -1.867 1.00 72.44 90 ILE A N 1
ATOM 756 C CA . ILE A 1 90 ? 13.017 -7.544 -2.102 1.00 72.44 90 ILE A CA 1
ATOM 757 C C . ILE A 1 90 ? 14.241 -7.265 -1.234 1.00 72.44 90 ILE 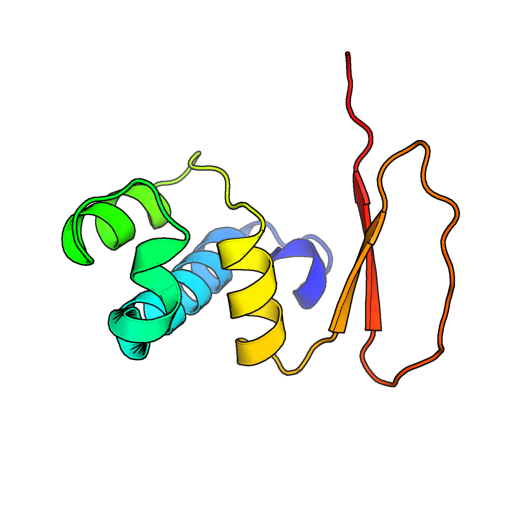A C 1
ATOM 759 O O . ILE A 1 90 ? 14.183 -7.406 -0.015 1.00 72.44 90 ILE A O 1
ATOM 763 N N . PHE A 1 91 ? 15.333 -6.837 -1.863 1.00 67.38 91 PHE A N 1
ATOM 764 C CA . PHE A 1 91 ? 16.553 -6.410 -1.182 1.00 67.38 91 PHE A CA 1
ATOM 765 C C . PHE A 1 91 ? 16.631 -4.884 -1.216 1.00 67.38 91 PHE A C 1
ATOM 767 O O . PHE A 1 91 ? 16.585 -4.296 -2.296 1.00 67.38 91 PHE A O 1
ATOM 774 N N . PHE A 1 92 ? 16.746 -4.246 -0.051 1.00 63.00 92 PHE A N 1
ATOM 775 C CA . PHE A 1 92 ? 17.073 -2.823 0.039 1.00 63.00 92 PHE A CA 1
ATOM 776 C C . PHE A 1 92 ? 18.558 -2.677 0.379 1.00 63.00 92 PHE A C 1
ATOM 778 O O . PHE A 1 92 ? 18.999 -3.161 1.422 1.00 63.00 92 PHE A O 1
ATOM 785 N N . SER A 1 93 ? 19.310 -2.002 -0.491 1.00 51.00 93 SER A N 1
ATOM 786 C CA . SER A 1 93 ? 20.628 -1.456 -0.154 1.00 51.00 93 SER A CA 1
ATOM 787 C C . SER A 1 93 ? 20.410 -0.033 0.346 1.00 51.00 93 SER A C 1
ATOM 789 O O . SER A 1 93 ? 19.697 0.748 -0.293 1.00 51.00 93 SER A O 1
ATOM 791 N N . ALA A 1 94 ? 20.926 0.272 1.533 1.00 47.78 94 ALA A N 1
ATOM 792 C CA . ALA A 1 94 ? 20.899 1.627 2.053 1.00 47.78 94 ALA A CA 1
ATOM 793 C C . ALA A 1 94 ? 22.213 2.286 1.633 1.00 47.78 94 ALA A C 1
ATOM 795 O O . ALA A 1 94 ? 23.254 1.992 2.213 1.00 47.78 94 ALA A O 1
ATOM 796 N N . GLU A 1 95 ? 22.180 3.169 0.635 1.00 41.38 95 GLU A N 1
ATOM 797 C CA . GLU A 1 95 ? 23.304 4.085 0.428 1.00 41.38 95 GLU A CA 1
ATOM 798 C C . GLU A 1 95 ? 23.357 5.036 1.637 1.00 41.38 95 GLU A C 1
ATOM 800 O O . GLU A 1 95 ? 22.418 5.801 1.875 1.00 41.38 95 GLU A O 1
ATOM 805 N N . ILE A 1 96 ? 24.414 4.894 2.445 1.00 38.00 96 ILE A N 1
ATOM 806 C CA . ILE A 1 96 ? 24.744 5.744 3.602 1.00 38.00 96 ILE A CA 1
ATOM 807 C C . ILE A 1 96 ? 25.487 6.986 3.115 1.00 38.00 96 ILE A C 1
ATOM 809 O O . ILE A 1 96 ? 26.432 6.815 2.309 1.00 38.00 96 ILE A O 1
#

Foldseek 3Di:
DVCQVPVDDPVCPLVLQLQLLVLCLVVVVVQVVVDPDPDSVRSSVQRSDPPRDDDPSSVVSSCVSVVAAEDEDEPPDDDDDDDDPRYDYHYDYDPD

Radius of gyration: 14.24 Å; chains: 1; bounding box: 36×35×31 Å